Protein AF-S9SIM7-F1 (afdb_monomer)

Mean predicted aligned error: 17.99 Å

Structure (mmCIF, N/CA/C/O backbone):
data_AF-S9SIM7-F1
#
_entry.id   AF-S9SIM7-F1
#
loop_
_atom_site.group_PDB
_atom_site.id
_atom_site.type_symbol
_atom_site.label_atom_id
_atom_site.label_alt_id
_atom_site.label_comp_id
_atom_site.label_asym_id
_atom_site.label_entity_id
_atom_site.label_seq_id
_atom_site.pdbx_PDB_ins_code
_atom_site.Cartn_x
_atom_site.Cartn_y
_atom_site.Cartn_z
_atom_site.occupancy
_atom_site.B_iso_or_equiv
_atom_site.auth_seq_id
_atom_site.auth_comp_id
_atom_site.auth_asym_id
_atom_site.auth_atom_id
_atom_site.pdbx_PDB_model_num
ATOM 1 N N . MET A 1 1 ? 26.045 -34.083 12.019 1.00 69.00 1 MET A N 1
ATOM 2 C CA . MET A 1 1 ? 26.579 -32.715 11.782 1.00 69.00 1 MET A CA 1
ATOM 3 C C . MET A 1 1 ? 25.407 -31.753 11.848 1.00 69.00 1 MET A C 1
ATOM 5 O O . MET A 1 1 ? 24.367 -32.117 11.312 1.00 69.00 1 MET A O 1
ATOM 9 N N . SER A 1 2 ? 25.534 -30.595 12.503 1.00 79.69 2 SER A N 1
ATOM 10 C CA . SER A 1 2 ? 24.476 -29.576 12.488 1.00 79.69 2 SER A CA 1
ATOM 11 C C . SER A 1 2 ? 24.882 -28.360 11.659 1.00 79.69 2 SER A C 1
ATOM 13 O O . SER A 1 2 ? 26.055 -27.983 11.613 1.00 79.69 2 SER A O 1
ATOM 15 N N . GLN A 1 3 ? 23.909 -27.795 10.949 1.00 86.19 3 GLN A N 1
ATOM 16 C CA . GLN A 1 3 ? 24.041 -26.603 10.116 1.00 86.19 3 GLN A CA 1
ATOM 17 C C . GLN A 1 3 ? 22.836 -25.707 10.381 1.00 86.19 3 GLN A C 1
ATOM 19 O O . GLN A 1 3 ? 21.715 -26.190 10.444 1.00 86.19 3 GLN A O 1
ATOM 24 N N . ILE A 1 4 ? 23.039 -24.399 10.495 1.00 87.06 4 ILE A N 1
ATOM 25 C CA . ILE A 1 4 ? 21.924 -23.453 10.605 1.00 87.06 4 ILE A CA 1
ATOM 26 C C . ILE A 1 4 ? 21.420 -23.121 9.198 1.00 87.06 4 ILE A C 1
ATOM 28 O O . ILE A 1 4 ? 22.217 -22.813 8.307 1.00 87.06 4 ILE A O 1
ATOM 32 N N . CYS A 1 5 ? 20.104 -23.191 8.989 1.00 87.56 5 CYS A N 1
ATOM 33 C CA . CYS A 1 5 ? 19.490 -22.779 7.733 1.00 87.56 5 CYS A CA 1
ATOM 34 C C . CYS A 1 5 ? 19.627 -21.256 7.547 1.00 87.56 5 CYS A C 1
ATOM 36 O O . CYS A 1 5 ? 19.114 -20.515 8.382 1.00 87.56 5 CYS A O 1
ATOM 38 N N . PRO A 1 6 ? 20.204 -20.765 6.438 1.00 83.50 6 PRO A N 1
ATOM 39 C CA . PRO A 1 6 ? 20.352 -19.329 6.185 1.00 83.50 6 PRO A CA 1
ATOM 40 C C . PRO A 1 6 ? 19.037 -18.612 5.832 1.00 83.50 6 PRO A C 1
ATOM 42 O O . PRO A 1 6 ? 19.025 -17.393 5.698 1.00 83.50 6 PRO A O 1
ATOM 45 N N . TRP A 1 7 ? 17.940 -19.351 5.637 1.00 86.12 7 TRP A N 1
ATOM 46 C CA . TRP A 1 7 ? 16.645 -18.797 5.229 1.00 86.12 7 TRP A CA 1
ATOM 47 C C . TRP A 1 7 ? 15.649 -18.653 6.382 1.00 86.12 7 TRP A C 1
ATOM 49 O O . TRP A 1 7 ? 14.827 -17.743 6.369 1.00 86.12 7 TRP A O 1
ATOM 59 N N . CYS A 1 8 ? 15.678 -19.576 7.347 1.00 89.94 8 CYS A N 1
ATOM 60 C CA . CYS A 1 8 ? 14.731 -19.613 8.467 1.00 89.94 8 CYS A CA 1
ATOM 61 C C . CYS A 1 8 ? 15.404 -19.702 9.843 1.00 89.94 8 CYS A C 1
ATOM 63 O O . CYS A 1 8 ? 14.711 -19.932 10.834 1.00 89.94 8 CYS A O 1
ATOM 65 N N . ASP A 1 9 ? 16.736 -19.595 9.900 1.00 89.19 9 ASP A N 1
ATOM 66 C CA . ASP A 1 9 ? 17.558 -19.627 11.119 1.00 89.19 9 ASP A CA 1
ATOM 67 C C . ASP A 1 9 ? 17.345 -20.861 12.014 1.00 89.19 9 ASP A C 1
ATOM 69 O O . ASP A 1 9 ? 17.698 -20.876 13.193 1.00 89.19 9 ASP A O 1
ATOM 73 N N . THR A 1 10 ? 16.771 -21.929 11.458 1.00 89.88 10 THR A N 1
ATOM 74 C CA . THR A 1 10 ? 16.525 -23.180 12.180 1.00 89.88 10 THR A CA 1
ATOM 75 C C . THR A 1 10 ? 17.754 -24.080 12.092 1.00 89.88 10 THR A C 1
ATOM 77 O O . THR A 1 10 ? 18.342 -24.232 11.019 1.00 89.88 10 THR A O 1
ATOM 80 N N . GLU A 1 11 ? 18.148 -24.683 13.214 1.00 90.56 11 GLU A N 1
ATOM 81 C CA . GLU A 1 11 ? 19.217 -25.683 13.242 1.00 90.56 11 GLU A CA 1
ATOM 82 C C . GLU A 1 11 ? 18.753 -26.968 12.546 1.00 90.56 11 GLU A C 1
ATOM 84 O O . GLU A 1 11 ? 17.814 -27.630 12.987 1.00 90.56 11 GLU A O 1
ATOM 89 N N . ILE A 1 12 ? 19.431 -27.319 11.458 1.00 87.25 12 ILE A N 1
ATOM 90 C CA . ILE A 1 12 ? 19.237 -28.555 10.712 1.00 87.25 12 ILE A CA 1
ATOM 91 C C . ILE A 1 12 ? 20.180 -29.609 11.287 1.00 87.25 12 ILE A C 1
ATOM 93 O O . ILE A 1 12 ? 21.403 -29.434 11.305 1.00 87.25 12 ILE A O 1
ATOM 97 N N . VAL A 1 13 ? 19.607 -30.721 11.743 1.00 86.38 13 VAL A N 1
ATOM 98 C CA . VAL A 1 13 ? 20.350 -31.902 12.190 1.00 86.38 13 VAL A CA 1
ATOM 99 C C . VAL A 1 13 ? 20.284 -32.948 11.086 1.00 86.38 13 VAL A C 1
ATOM 101 O O . VAL A 1 13 ? 19.216 -33.480 10.799 1.00 86.38 13 VAL A O 1
ATOM 104 N N . TRP A 1 14 ? 21.429 -33.232 10.467 1.00 83.69 14 TRP A N 1
ATOM 105 C CA . TRP A 1 14 ? 21.517 -34.197 9.374 1.00 83.69 14 TRP A CA 1
ATOM 106 C C . TRP A 1 14 ? 21.563 -35.638 9.878 1.00 83.69 14 TRP A C 1
ATOM 108 O O . TRP A 1 14 ? 22.260 -35.936 10.854 1.00 83.69 14 TRP A O 1
ATOM 118 N N . ASP A 1 15 ? 20.866 -36.524 9.169 1.00 81.19 15 ASP A N 1
ATOM 119 C CA . ASP A 1 15 ? 20.937 -37.967 9.380 1.00 81.19 15 ASP A CA 1
ATOM 120 C C . ASP A 1 15 ? 22.311 -38.508 8.934 1.00 81.19 15 ASP A C 1
ATOM 122 O O . ASP A 1 15 ? 22.843 -38.129 7.888 1.00 81.19 15 ASP A O 1
ATOM 126 N N . GLU A 1 16 ? 22.905 -39.391 9.739 1.00 74.88 16 GLU A N 1
ATOM 127 C CA . GLU A 1 16 ? 24.248 -39.944 9.506 1.00 74.88 16 GLU A CA 1
ATOM 128 C C . GLU A 1 16 ? 24.325 -40.896 8.297 1.00 74.88 16 GLU A C 1
ATOM 130 O O . GLU A 1 16 ? 25.421 -41.166 7.803 1.00 74.88 16 GLU A O 1
ATOM 135 N N . VAL A 1 17 ? 23.187 -41.402 7.809 1.00 75.62 17 VAL A N 1
ATOM 136 C CA . VAL A 1 17 ? 23.091 -42.364 6.699 1.00 75.62 17 VAL A CA 1
ATOM 137 C C . VAL A 1 17 ? 22.782 -41.676 5.367 1.00 75.62 17 VAL A C 1
ATOM 139 O O . VAL A 1 17 ? 23.294 -42.104 4.333 1.00 75.62 17 VAL A O 1
ATOM 142 N N . LEU A 1 18 ? 21.959 -40.625 5.379 1.00 67.31 18 LEU A N 1
ATOM 143 C CA . LEU A 1 18 ? 21.546 -39.891 4.173 1.00 67.31 18 LEU A CA 1
ATOM 144 C C . LEU A 1 18 ? 22.481 -38.718 3.834 1.00 67.31 18 LEU A C 1
ATOM 146 O O . LEU A 1 18 ? 22.647 -38.400 2.658 1.00 67.31 18 LEU A O 1
ATOM 150 N N . GLY A 1 19 ? 23.160 -38.141 4.831 1.00 68.94 19 GLY A N 1
ATOM 151 C CA . GLY A 1 19 ? 24.039 -36.989 4.635 1.00 68.94 19 GLY A CA 1
ATOM 152 C C . GLY A 1 19 ? 23.275 -35.664 4.481 1.00 68.94 19 GLY A C 1
ATOM 153 O O . GLY A 1 19 ? 22.063 -35.617 4.684 1.00 68.94 19 GLY A O 1
ATOM 154 N N . PRO A 1 20 ? 23.982 -34.557 4.197 1.00 76.81 20 PRO A N 1
ATOM 155 C CA . PRO A 1 20 ? 23.358 -33.253 4.007 1.00 76.81 20 PRO A CA 1
ATOM 156 C C . PRO A 1 20 ? 22.573 -33.203 2.690 1.00 76.81 20 PRO A C 1
ATOM 158 O O . PRO A 1 20 ? 23.119 -33.502 1.628 1.00 76.81 20 PRO A O 1
ATOM 161 N N . GLU A 1 21 ? 21.305 -32.805 2.767 1.00 80.50 21 GLU A N 1
ATOM 162 C CA . GLU A 1 21 ? 20.436 -32.612 1.602 1.00 80.50 21 GLU A CA 1
ATOM 163 C C . GLU A 1 21 ? 20.594 -31.192 1.027 1.00 80.50 21 GLU A C 1
ATOM 165 O O . GLU A 1 21 ? 21.035 -30.269 1.716 1.00 80.50 21 GLU A O 1
ATOM 170 N N . GLU A 1 22 ? 20.242 -31.003 -0.250 1.00 83.69 22 GLU A N 1
ATOM 171 C CA . GLU A 1 22 ? 20.355 -29.698 -0.926 1.00 83.69 22 GLU A CA 1
ATOM 172 C C . GLU A 1 22 ? 19.253 -28.707 -0.520 1.00 83.69 22 GLU A C 1
ATOM 174 O O . GLU A 1 22 ? 19.375 -27.512 -0.779 1.00 83.69 22 GLU A O 1
ATOM 179 N N . GLU A 1 23 ? 18.200 -29.176 0.150 1.00 87.06 23 GLU A N 1
ATOM 180 C CA . GLU A 1 23 ? 17.020 -28.400 0.522 1.00 87.06 23 GLU A CA 1
ATOM 181 C C . GLU A 1 23 ? 16.806 -28.425 2.041 1.00 87.06 23 GLU A C 1
ATOM 183 O O . GLU A 1 23 ? 17.068 -29.417 2.722 1.00 87.06 23 GLU A O 1
ATOM 188 N N . CYS A 1 24 ? 16.334 -27.314 2.605 1.00 87.94 24 CYS A N 1
ATOM 189 C CA . CYS A 1 24 ? 16.020 -27.244 4.027 1.00 87.94 24 CYS A CA 1
ATOM 190 C C . CYS A 1 24 ? 14.709 -27.991 4.346 1.00 87.94 24 CYS A C 1
ATOM 192 O O . CYS A 1 24 ? 13.657 -27.560 3.869 1.00 87.94 24 CYS A O 1
ATOM 194 N N . PRO A 1 25 ? 14.695 -28.977 5.265 1.00 86.94 25 PRO A N 1
ATOM 195 C CA . PRO A 1 25 ? 13.480 -29.727 5.613 1.00 86.94 25 PRO A CA 1
ATOM 196 C C . PRO A 1 25 ? 12.423 -28.894 6.361 1.00 86.94 25 PRO A C 1
ATOM 198 O O . PRO A 1 25 ? 11.288 -29.329 6.540 1.00 86.94 25 PRO A O 1
ATOM 201 N N . HIS A 1 26 ? 12.784 -27.698 6.836 1.00 87.81 26 HIS A N 1
ATOM 202 C CA . HIS A 1 26 ? 11.872 -26.818 7.568 1.00 87.81 26 HIS A CA 1
ATOM 203 C C . HIS A 1 26 ? 11.174 -25.796 6.668 1.00 87.81 26 HIS A C 1
ATOM 205 O O . HIS A 1 26 ? 9.997 -25.504 6.876 1.00 87.81 26 HIS A O 1
ATOM 211 N N . CYS A 1 27 ? 11.887 -25.226 5.695 1.00 89.81 27 CYS A N 1
ATOM 212 C CA . CYS A 1 27 ? 11.384 -24.118 4.879 1.00 89.81 27 CYS A CA 1
ATOM 213 C C . CYS A 1 27 ? 11.404 -24.379 3.371 1.00 89.81 27 CYS A C 1
ATOM 215 O O . CYS A 1 27 ? 10.896 -23.536 2.640 1.00 89.81 27 CYS A O 1
ATOM 217 N N . HIS A 1 28 ? 11.920 -25.528 2.925 1.00 86.62 28 HIS A N 1
ATOM 218 C CA . HIS A 1 28 ? 11.892 -25.968 1.52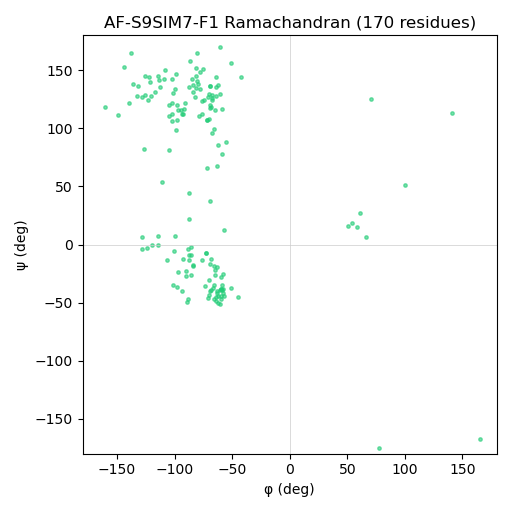6 1.00 86.62 28 HIS A CA 1
ATOM 219 C C . HIS A 1 28 ? 12.635 -25.033 0.553 1.00 86.62 28 HIS A C 1
ATOM 221 O O . HIS A 1 28 ? 12.303 -24.924 -0.623 1.00 86.62 28 HIS A O 1
ATOM 227 N N . ASN A 1 29 ? 13.640 -24.310 1.059 1.00 83.81 29 ASN A N 1
ATOM 228 C CA . ASN A 1 29 ? 14.556 -23.523 0.237 1.00 83.81 29 ASN A CA 1
ATOM 229 C C . ASN A 1 29 ? 15.859 -24.285 -0.006 1.00 83.81 29 ASN A C 1
ATOM 231 O O . ASN A 1 29 ? 16.364 -24.971 0.888 1.00 83.81 29 ASN A O 1
ATOM 235 N N . GLU A 1 30 ? 16.442 -24.068 -1.182 1.00 86.69 30 GLU A N 1
ATOM 236 C CA . GLU A 1 30 ? 17.757 -24.578 -1.567 1.00 86.69 30 GLU A CA 1
ATOM 237 C C . GLU A 1 30 ? 18.866 -23.982 -0.674 1.00 86.69 30 GLU A C 1
ATOM 239 O O . GLU A 1 30 ? 18.981 -22.764 -0.493 1.00 86.69 30 GLU A O 1
ATOM 244 N N . LEU A 1 31 ? 19.696 -24.845 -0.085 1.00 82.19 31 LEU A N 1
ATOM 245 C CA . LEU A 1 31 ? 20.783 -24.489 0.836 1.00 82.19 31 LEU A CA 1
ATOM 246 C C . LEU A 1 31 ? 22.085 -24.101 0.115 1.00 82.19 31 LEU A C 1
ATOM 248 O O . LEU A 1 31 ? 22.955 -23.476 0.721 1.00 82.19 31 LEU A O 1
ATOM 252 N N . ASN A 1 32 ? 22.222 -24.455 -1.165 1.00 71.00 32 ASN A N 1
ATOM 253 C CA . ASN A 1 32 ? 23.375 -24.165 -2.029 1.00 71.00 32 ASN A CA 1
ATOM 254 C C . ASN A 1 32 ? 23.223 -22.856 -2.838 1.00 71.00 32 ASN A C 1
ATOM 256 O O . ASN A 1 32 ? 24.208 -22.349 -3.374 1.00 71.00 32 ASN A O 1
ATOM 260 N N . ALA A 1 33 ? 22.025 -22.269 -2.886 1.00 62.00 33 ALA A N 1
ATOM 261 C CA . ALA A 1 33 ? 21.685 -21.127 -3.734 1.00 62.00 33 ALA A CA 1
ATOM 262 C C . ALA A 1 33 ? 21.982 -19.752 -3.100 1.00 62.00 33 ALA A C 1
ATOM 264 O O . ALA A 1 33 ? 21.182 -18.816 -3.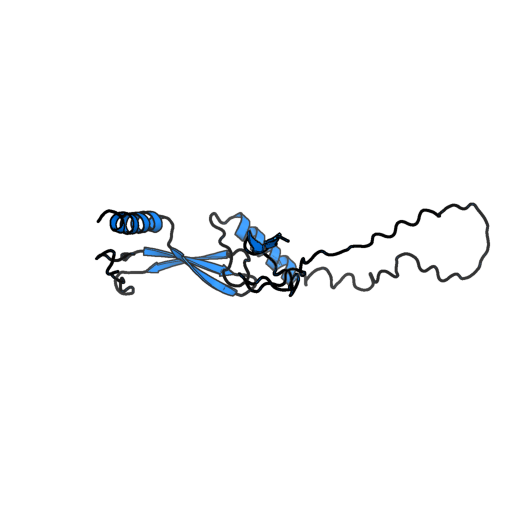202 1.00 62.00 33 ALA A O 1
ATOM 265 N N . PHE A 1 34 ? 23.146 -19.573 -2.466 1.00 61.25 34 PHE A N 1
ATOM 266 C CA . PHE A 1 34 ? 23.615 -18.208 -2.222 1.00 61.25 34 PHE A CA 1
ATOM 267 C C . PHE A 1 34 ? 23.902 -17.567 -3.580 1.00 61.25 34 PHE A C 1
ATOM 269 O O . PHE A 1 34 ? 24.784 -18.008 -4.316 1.00 61.25 34 PHE A O 1
ATOM 276 N N . ARG A 1 35 ? 23.148 -16.519 -3.923 1.00 64.38 35 ARG A N 1
ATOM 277 C CA . ARG A 1 35 ? 23.369 -15.703 -5.123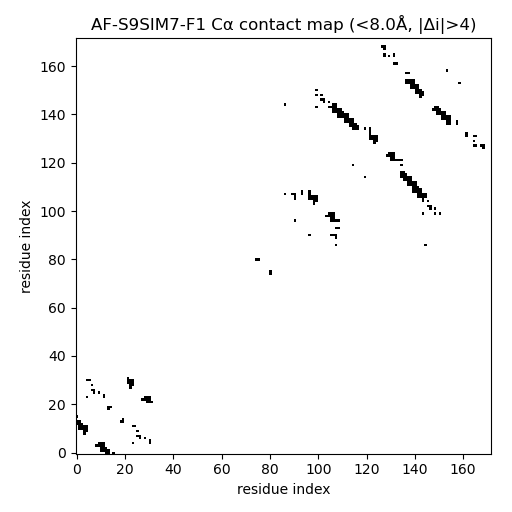 1.00 64.38 35 ARG A CA 1
ATOM 278 C C . ARG A 1 35 ? 24.625 -14.845 -4.940 1.00 64.38 35 ARG A C 1
ATOM 280 O O . ARG A 1 35 ? 24.546 -13.624 -4.847 1.00 64.38 35 ARG A O 1
ATOM 287 N N . THR A 1 36 ? 25.782 -15.484 -4.849 1.00 60.06 36 THR A N 1
ATOM 288 C CA . THR A 1 36 ? 27.078 -14.817 -4.776 1.00 60.06 36 THR A CA 1
ATOM 289 C C . THR A 1 36 ? 27.620 -14.709 -6.194 1.00 60.06 36 THR A C 1
ATOM 291 O O . THR A 1 36 ? 27.923 -15.712 -6.836 1.00 60.06 36 THR A O 1
ATOM 294 N N . LEU A 1 37 ? 27.700 -13.483 -6.711 1.00 60.59 37 LEU A N 1
ATOM 295 C CA . LEU A 1 37 ? 28.414 -13.200 -7.952 1.00 60.59 37 LEU A CA 1
ATOM 296 C C . LEU A 1 37 ? 29.915 -13.329 -7.669 1.00 60.59 37 LEU A C 1
ATOM 298 O O . LEU A 1 37 ? 30.488 -12.478 -6.993 1.00 60.59 37 LEU A O 1
ATOM 302 N N . ASN A 1 38 ? 30.544 -14.392 -8.169 1.00 55.53 38 ASN A N 1
ATOM 303 C CA . ASN A 1 38 ? 32.000 -14.493 -8.202 1.00 55.53 38 ASN A CA 1
ATOM 304 C C . ASN A 1 38 ? 32.495 -13.646 -9.377 1.00 55.53 38 ASN A C 1
ATOM 306 O O . ASN A 1 38 ? 32.217 -13.969 -10.531 1.00 55.53 38 ASN A O 1
ATOM 310 N N . VAL A 1 39 ? 33.164 -12.533 -9.082 1.00 67.31 39 VAL A N 1
ATOM 311 C CA . VAL A 1 39 ? 33.785 -11.673 -10.094 1.00 67.31 39 VAL A CA 1
ATOM 312 C C . VAL A 1 39 ? 35.282 -11.955 -10.080 1.00 67.31 39 VAL A C 1
ATOM 314 O O . VAL A 1 39 ? 35.972 -11.551 -9.145 1.00 67.31 39 VAL A O 1
ATOM 317 N N . ASP A 1 40 ? 35.775 -12.653 -11.100 1.00 62.97 40 ASP A N 1
ATOM 318 C CA . ASP A 1 40 ? 37.210 -12.840 -11.308 1.00 62.97 40 ASP A CA 1
ATOM 319 C C . ASP A 1 40 ? 37.803 -11.548 -11.885 1.00 62.97 40 ASP A C 1
ATOM 321 O O . ASP A 1 40 ? 37.489 -11.139 -13.003 1.00 62.97 40 ASP A O 1
ATOM 325 N N . ILE A 1 41 ? 38.638 -10.869 -11.095 1.00 64.19 41 ILE A N 1
ATOM 326 C CA . ILE A 1 41 ? 39.408 -9.702 -11.536 1.00 64.19 41 ILE A CA 1
ATOM 327 C C . ILE A 1 41 ? 40.813 -10.201 -11.875 1.00 64.19 41 ILE A C 1
ATOM 329 O O . ILE A 1 41 ? 41.637 -10.404 -10.983 1.00 64.19 41 ILE A O 1
ATOM 333 N N . GLU A 1 42 ? 41.087 -10.424 -13.159 1.00 65.19 42 GLU A N 1
ATOM 334 C CA . GLU A 1 42 ? 42.430 -10.769 -13.628 1.00 65.19 42 GLU A CA 1
ATOM 335 C C . GLU A 1 42 ? 43.368 -9.558 -13.465 1.00 65.19 42 GLU A C 1
ATOM 337 O O . GLU A 1 42 ? 43.150 -8.491 -14.041 1.00 65.19 42 GLU A O 1
ATOM 342 N N . HIS A 1 43 ? 44.416 -9.714 -12.653 1.00 53.41 43 HIS A N 1
ATOM 343 C CA . HIS A 1 43 ? 45.513 -8.757 -12.515 1.00 53.41 43 HIS A CA 1
ATOM 344 C C . HIS A 1 43 ? 46.740 -9.321 -13.239 1.00 53.41 43 HIS A C 1
ATOM 346 O O . HIS A 1 43 ? 47.309 -10.308 -12.778 1.00 53.41 43 HIS A O 1
ATOM 352 N N . ASP A 1 44 ? 47.127 -8.711 -14.361 1.00 56.97 44 ASP A N 1
ATOM 353 C CA . ASP A 1 44 ? 48.317 -9.087 -15.136 1.00 56.97 44 ASP A CA 1
ATOM 354 C C . ASP A 1 44 ? 49.538 -8.244 -14.693 1.00 56.97 44 ASP A C 1
ATOM 356 O O . ASP A 1 44 ? 49.525 -7.021 -14.882 1.00 56.97 44 ASP A O 1
ATOM 360 N N . PRO A 1 45 ? 50.567 -8.843 -14.060 1.00 47.12 45 PRO A N 1
ATOM 361 C CA . PRO A 1 45 ? 51.718 -8.122 -13.518 1.00 47.12 45 PRO A CA 1
ATOM 362 C C . PRO A 1 45 ? 52.862 -7.858 -14.521 1.00 47.12 45 PRO A C 1
ATOM 364 O O . PRO A 1 45 ? 53.819 -7.183 -14.139 1.00 47.12 45 PRO A O 1
ATOM 367 N N . ASP A 1 46 ? 52.794 -8.314 -15.779 1.00 48.25 46 ASP A N 1
ATOM 368 C CA . ASP A 1 46 ? 53.958 -8.331 -16.689 1.00 48.25 46 ASP A CA 1
ATOM 369 C C . ASP A 1 46 ? 53.880 -7.338 -17.872 1.00 48.25 46 ASP A C 1
ATOM 371 O O . ASP A 1 46 ? 54.101 -7.691 -19.030 1.00 48.25 46 ASP A O 1
ATOM 375 N N . LYS A 1 47 ? 53.655 -6.042 -17.601 1.00 42.88 47 LYS A N 1
ATOM 376 C CA . LYS A 1 47 ? 53.936 -4.970 -18.586 1.00 42.88 47 LYS A CA 1
ATOM 377 C C . LYS A 1 47 ? 55.206 -4.191 -18.236 1.00 42.88 47 LYS A C 1
ATOM 379 O O . LYS A 1 47 ? 55.157 -3.094 -17.682 1.00 42.88 47 LYS A O 1
ATOM 384 N N . GLN A 1 48 ? 56.348 -4.767 -18.597 1.00 44.91 48 GLN A N 1
ATOM 385 C CA . GLN A 1 48 ? 57.608 -4.058 -18.853 1.00 44.91 48 GLN A CA 1
ATOM 386 C C . GLN A 1 48 ? 57.883 -4.080 -20.364 1.00 44.91 48 GLN A C 1
ATOM 388 O O . GLN A 1 48 ? 57.496 -5.050 -21.007 1.00 44.91 48 GLN A O 1
ATOM 393 N N . HIS A 1 49 ? 58.571 -3.044 -20.869 1.00 34.53 49 HIS A N 1
ATOM 394 C CA . HIS A 1 49 ? 59.388 -2.916 -22.104 1.00 34.53 49 HIS A CA 1
ATOM 395 C C . HIS A 1 49 ? 59.129 -1.521 -22.718 1.00 34.53 49 HIS A C 1
ATOM 397 O O . HIS A 1 49 ? 57.978 -1.161 -22.937 1.00 34.53 49 HIS A O 1
ATOM 403 N N . ASP A 1 50 ? 60.079 -0.583 -22.778 1.00 33.09 50 ASP A N 1
ATOM 404 C CA . ASP A 1 50 ? 61.384 -0.543 -23.475 1.00 33.09 50 ASP A CA 1
ATOM 405 C C . ASP A 1 50 ? 61.237 -0.430 -25.008 1.00 33.09 50 ASP A C 1
ATOM 407 O O . ASP A 1 50 ? 60.508 -1.197 -25.638 1.00 33.09 50 ASP A O 1
ATOM 411 N N . ASP A 1 51 ? 61.891 0.597 -25.557 1.00 39.75 51 ASP A N 1
ATOM 412 C CA . ASP A 1 51 ? 61.744 1.172 -26.900 1.00 39.75 51 ASP A CA 1
ATOM 413 C C . ASP A 1 51 ? 62.221 0.219 -28.009 1.00 39.75 51 ASP A C 1
ATOM 415 O O . ASP A 1 51 ? 63.375 -0.197 -27.982 1.00 39.75 51 ASP A O 1
ATOM 419 N N . HIS A 1 52 ? 61.405 -0.038 -29.044 1.00 35.06 52 HIS A N 1
ATOM 420 C CA . HIS A 1 52 ? 61.882 -0.448 -30.377 1.00 35.06 52 HIS A CA 1
ATOM 421 C C . HIS A 1 52 ? 60.822 -0.220 -31.479 1.00 35.06 52 HIS A C 1
ATOM 423 O O . HIS A 1 52 ? 59.758 -0.832 -31.471 1.00 35.06 52 HIS A O 1
ATOM 429 N N . ASP A 1 53 ? 61.167 0.633 -32.453 1.00 41.56 53 ASP A N 1
ATOM 430 C CA . ASP A 1 53 ? 60.477 0.837 -33.738 1.00 41.56 53 ASP A CA 1
ATOM 431 C C . ASP A 1 53 ? 60.417 -0.466 -34.555 1.00 41.56 53 ASP A C 1
ATOM 433 O O . ASP A 1 53 ? 61.454 -0.962 -35.002 1.00 41.56 53 ASP A O 1
ATOM 437 N N . HIS A 1 54 ? 59.208 -0.970 -34.807 1.00 35.75 54 HIS A N 1
ATOM 438 C CA . HIS A 1 54 ? 58.891 -1.911 -35.882 1.00 35.75 54 HIS A CA 1
ATOM 439 C C . HIS A 1 54 ? 57.443 -1.676 -36.349 1.00 35.75 54 HIS A C 1
ATOM 441 O O . HIS A 1 54 ? 56.490 -1.948 -35.623 1.00 35.75 54 HIS A O 1
ATOM 447 N N . GLU A 1 55 ? 57.290 -1.162 -37.573 1.00 42.53 55 GLU A N 1
ATOM 448 C CA . GLU A 1 55 ? 56.030 -1.167 -38.321 1.00 42.53 55 GLU A CA 1
ATOM 449 C C . GLU A 1 55 ? 55.649 -2.617 -38.658 1.00 42.53 55 GLU A C 1
ATOM 451 O O . GLU A 1 55 ? 56.146 -3.197 -39.622 1.00 42.53 55 GLU A O 1
ATOM 456 N N . GLU A 1 56 ? 54.747 -3.191 -37.867 1.00 33.62 56 GLU A N 1
ATOM 457 C CA . GLU A 1 56 ? 53.916 -4.328 -38.253 1.00 33.62 56 GLU A CA 1
ATOM 458 C C . GLU A 1 56 ? 52.467 -4.010 -37.862 1.00 33.62 56 GLU A C 1
ATOM 460 O O . GLU A 1 56 ? 52.189 -3.610 -36.730 1.00 33.62 56 GLU A O 1
ATOM 465 N N . GLU A 1 57 ? 51.549 -4.153 -38.825 1.00 43.66 57 GLU A N 1
ATOM 466 C CA . GLU A 1 57 ? 50.097 -4.157 -38.622 1.00 43.66 57 GLU A CA 1
ATOM 467 C C . GLU A 1 57 ? 49.737 -5.233 -37.590 1.00 43.66 57 GLU A C 1
ATOM 469 O O . GLU A 1 57 ? 49.457 -6.386 -37.916 1.00 43.66 57 GLU A O 1
ATOM 474 N N . SER A 1 58 ? 49.758 -4.852 -36.318 1.00 38.44 58 SER A N 1
ATOM 475 C CA . SER A 1 58 ? 49.121 -5.606 -35.257 1.00 38.44 58 SER A CA 1
ATOM 476 C C . SER A 1 58 ? 47.733 -5.015 -35.072 1.00 38.44 58 SER A C 1
ATOM 478 O O . SER A 1 58 ? 47.566 -3.841 -34.741 1.00 38.44 58 SER A O 1
ATOM 480 N N . GLU A 1 59 ? 46.713 -5.823 -35.354 1.00 48.34 59 GLU A N 1
ATOM 481 C CA . GLU A 1 59 ? 45.365 -5.574 -34.865 1.00 48.34 59 GLU A CA 1
ATOM 482 C C . GLU A 1 59 ? 45.425 -5.621 -33.338 1.00 48.34 59 GLU A C 1
ATOM 484 O O . GLU A 1 59 ? 45.257 -6.665 -32.700 1.00 48.34 59 GLU A O 1
ATOM 489 N N . GLU A 1 60 ? 45.758 -4.473 -32.756 1.00 43.53 60 GLU A N 1
ATOM 490 C CA . GLU A 1 60 ? 45.837 -4.271 -31.328 1.00 43.53 60 GLU A CA 1
ATOM 491 C C . GLU A 1 60 ? 44.408 -4.381 -30.794 1.00 43.53 60 GLU A C 1
ATOM 493 O O . GLU A 1 60 ? 43.602 -3.447 -30.831 1.00 43.53 60 GLU A O 1
ATOM 498 N N . LYS A 1 61 ? 44.076 -5.586 -30.325 1.00 50.75 61 LYS A N 1
ATOM 499 C CA . LYS A 1 61 ? 42.958 -5.875 -29.427 1.00 50.75 61 LYS A CA 1
ATOM 500 C C . LYS A 1 61 ? 43.208 -5.150 -28.106 1.00 50.75 61 LYS A C 1
ATOM 502 O O . LYS A 1 61 ? 43.471 -5.762 -27.072 1.00 50.75 61 LYS A O 1
ATOM 507 N N . GLY A 1 62 ? 43.153 -3.825 -28.165 1.00 34.75 62 GLY A N 1
ATOM 508 C CA . GLY A 1 62 ? 42.987 -2.969 -27.012 1.00 34.75 62 GLY A CA 1
ATOM 509 C C . GLY A 1 62 ? 41.669 -3.305 -26.325 1.00 34.75 62 GLY A C 1
ATOM 510 O O . GLY A 1 62 ? 40.825 -4.036 -26.846 1.00 34.75 62 GLY A O 1
ATOM 511 N N . TRP A 1 63 ? 41.473 -2.757 -25.134 1.00 46.53 63 TRP A N 1
ATOM 512 C CA . TRP A 1 63 ? 40.293 -2.949 -24.282 1.00 46.53 63 TRP A CA 1
ATOM 513 C C . TRP A 1 63 ? 38.927 -2.577 -24.909 1.00 46.53 63 TRP A C 1
ATOM 515 O O . TRP A 1 63 ? 37.921 -2.538 -24.212 1.00 46.53 63 TRP A O 1
ATOM 525 N N . SER A 1 64 ? 38.864 -2.350 -26.218 1.00 44.81 64 SER A N 1
ATOM 526 C CA . SER A 1 64 ? 37.665 -2.224 -27.046 1.00 44.81 64 SER A CA 1
ATOM 527 C C . SER A 1 64 ? 36.931 -3.550 -27.310 1.00 44.81 64 SER A C 1
ATOM 529 O O . SER A 1 64 ? 35.835 -3.517 -27.860 1.00 44.81 64 SER A O 1
ATOM 531 N N . ASN A 1 65 ? 37.489 -4.710 -26.920 1.00 46.62 65 ASN A N 1
ATOM 532 C CA . ASN A 1 65 ? 36.794 -6.008 -27.002 1.00 46.62 65 ASN A CA 1
ATOM 533 C C . ASN A 1 65 ? 35.958 -6.357 -25.750 1.00 46.62 65 ASN A C 1
ATOM 535 O O . ASN A 1 65 ? 35.238 -7.354 -25.756 1.00 46.62 65 ASN A O 1
ATOM 539 N N . PHE A 1 66 ? 35.983 -5.533 -24.694 1.00 44.09 66 PHE A N 1
ATOM 540 C CA . PHE A 1 66 ? 34.750 -5.365 -23.923 1.00 44.09 66 PHE A CA 1
ATOM 541 C C . PHE A 1 66 ? 33.835 -4.579 -24.848 1.00 44.09 66 PHE A C 1
ATOM 543 O O . PHE A 1 66 ? 34.141 -3.428 -25.138 1.00 44.09 66 PHE A O 1
ATOM 550 N N . GLY A 1 67 ? 32.806 -5.230 -25.390 1.00 40.31 67 GLY A N 1
ATOM 551 C CA . GLY A 1 67 ? 31.847 -4.642 -26.320 1.00 40.31 67 GLY A CA 1
ATOM 552 C C . GLY A 1 67 ? 31.127 -3.438 -25.717 1.00 40.31 67 GLY A C 1
ATOM 553 O O . GLY A 1 67 ? 29.980 -3.538 -25.313 1.00 40.31 67 GLY A O 1
ATOM 554 N N . TRP A 1 68 ? 31.812 -2.299 -25.690 1.00 48.00 68 TRP A N 1
ATOM 555 C CA . TRP A 1 68 ? 31.263 -0.952 -25.588 1.00 48.00 68 TRP A CA 1
ATOM 556 C C . TRP A 1 68 ? 30.926 -0.420 -26.989 1.00 48.00 68 TRP A C 1
ATOM 558 O O . TRP A 1 68 ? 30.834 0.782 -27.219 1.00 48.00 68 TRP A O 1
ATOM 568 N N . THR A 1 69 ? 30.741 -1.306 -27.968 1.00 51.38 69 THR A N 1
ATOM 569 C CA . THR A 1 69 ? 29.771 -1.036 -29.025 1.00 51.38 69 THR A CA 1
ATOM 570 C C . THR A 1 69 ? 28.395 -1.114 -28.373 1.00 51.38 69 THR A C 1
ATOM 572 O O . THR A 1 69 ? 28.071 -2.180 -27.871 1.00 51.38 69 THR A O 1
ATOM 575 N N . GLU A 1 70 ? 27.613 -0.027 -28.405 1.00 46.25 70 GLU A N 1
ATOM 576 C CA . GLU A 1 70 ? 26.238 0.106 -27.857 1.00 46.25 70 GLU A CA 1
ATOM 577 C C . GLU A 1 70 ? 26.109 0.812 -26.488 1.00 46.25 70 GLU A C 1
ATOM 579 O O . GLU A 1 70 ? 25.380 0.375 -25.601 1.00 46.25 70 GLU A O 1
ATOM 584 N N . ASP A 1 71 ? 26.705 2.000 -26.344 1.00 45.38 71 ASP A N 1
ATOM 585 C CA . ASP A 1 71 ? 26.444 2.946 -25.235 1.00 45.38 71 ASP A CA 1
ATOM 586 C C . ASP A 1 71 ? 25.035 3.603 -25.294 1.00 45.38 71 ASP A C 1
ATOM 588 O O . ASP A 1 71 ? 24.845 4.784 -25.022 1.00 45.38 71 ASP A O 1
ATOM 592 N N . ALA A 1 72 ? 24.021 2.837 -25.708 1.00 49.94 72 ALA A N 1
ATOM 593 C CA . ALA A 1 72 ? 22.613 3.240 -25.768 1.00 49.94 72 ALA A CA 1
ATOM 594 C C . ALA A 1 72 ? 21.669 2.241 -25.070 1.00 49.94 72 ALA A C 1
ATOM 596 O O . ALA A 1 72 ? 20.471 2.491 -24.997 1.00 49.94 72 ALA A O 1
ATOM 597 N N . ALA A 1 73 ? 22.185 1.112 -24.569 1.00 53.00 73 ALA A N 1
ATOM 598 C CA . ALA A 1 73 ? 21.369 0.071 -23.935 1.00 53.00 73 ALA A CA 1
ATOM 599 C C . ALA A 1 73 ? 21.509 0.008 -22.402 1.00 53.00 73 ALA A C 1
ATOM 601 O O . ALA A 1 73 ? 20.703 -0.652 -21.748 1.00 53.00 73 ALA A O 1
ATOM 602 N N . LEU A 1 74 ? 22.514 0.675 -21.817 1.00 54.50 74 LEU A N 1
ATOM 603 C CA . LEU A 1 74 ? 22.732 0.696 -20.360 1.00 54.50 74 LEU A CA 1
ATOM 604 C C . LEU A 1 74 ? 22.006 1.845 -19.653 1.00 54.50 74 LEU A C 1
ATOM 606 O O . LEU A 1 74 ? 21.710 1.749 -18.463 1.00 54.50 74 LEU A O 1
ATOM 610 N N . PHE A 1 75 ? 21.676 2.904 -20.386 1.00 53.81 75 PHE A N 1
ATOM 611 C CA . PHE A 1 75 ? 20.782 3.954 -19.927 1.00 53.81 75 PHE A CA 1
ATOM 612 C C . PHE A 1 75 ? 19.405 3.637 -20.497 1.00 53.81 75 PHE A C 1
ATOM 614 O O . PHE A 1 75 ? 19.257 3.513 -21.711 1.00 53.81 75 PHE A O 1
ATOM 621 N N . GLY A 1 76 ? 18.404 3.444 -19.634 1.00 60.59 76 GLY A N 1
ATOM 622 C CA . GLY A 1 76 ? 17.020 3.351 -20.095 1.00 60.59 76 GLY A CA 1
ATOM 623 C C . GLY A 1 76 ? 16.680 4.544 -20.995 1.00 60.59 76 GLY A C 1
ATOM 624 O O . GLY A 1 76 ? 17.319 5.591 -20.897 1.00 60.59 76 GLY A O 1
ATOM 625 N N . ASP A 1 77 ? 15.685 4.381 -21.871 1.00 80.81 77 ASP A N 1
ATOM 626 C CA . ASP A 1 77 ? 15.187 5.462 -22.730 1.00 80.81 77 ASP A CA 1
ATOM 627 C C . ASP A 1 77 ? 15.056 6.784 -21.947 1.00 80.81 77 ASP A C 1
ATOM 629 O O . ASP A 1 77 ? 14.691 6.764 -20.768 1.00 80.81 77 ASP A O 1
ATOM 633 N N . GLU A 1 78 ? 15.329 7.930 -22.579 1.00 85.69 78 GLU A N 1
ATOM 634 C CA . GLU A 1 78 ? 15.328 9.244 -21.909 1.00 85.69 78 GLU A CA 1
ATOM 635 C C . GLU A 1 78 ? 14.021 9.467 -21.126 1.00 85.69 78 GLU A C 1
ATOM 637 O O . GLU A 1 78 ? 14.032 9.970 -20.001 1.00 85.69 78 GLU A O 1
ATOM 642 N N . SER A 1 79 ? 12.893 8.997 -21.673 1.00 85.69 79 SER A N 1
ATOM 643 C CA . SER A 1 79 ? 11.590 9.062 -21.009 1.00 85.69 79 SER A CA 1
ATOM 644 C C . SER A 1 79 ? 11.500 8.208 -19.736 1.00 85.69 79 SER A C 1
ATOM 646 O O . SER A 1 79 ? 10.863 8.615 -18.764 1.00 85.69 79 SER A O 1
ATOM 648 N N . SER A 1 80 ? 12.167 7.052 -19.702 1.00 85.62 80 SER A N 1
ATOM 649 C CA . SER A 1 80 ? 12.241 6.173 -18.532 1.00 85.62 80 SER A CA 1
ATOM 650 C C . SER A 1 80 ? 13.077 6.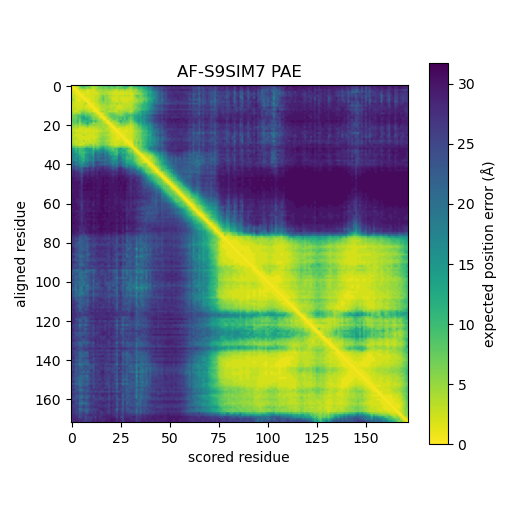799 -17.420 1.00 85.62 80 SER A C 1
ATOM 652 O O . SER A 1 80 ? 12.696 6.704 -16.254 1.00 85.62 80 SER A O 1
ATOM 654 N N . LEU A 1 81 ? 14.188 7.455 -17.765 1.00 88.44 81 LEU A N 1
ATOM 655 C CA . LEU A 1 81 ? 15.016 8.173 -16.791 1.00 88.44 81 LEU A CA 1
ATOM 656 C C . LEU A 1 81 ? 14.255 9.362 -16.198 1.00 88.44 81 LEU A C 1
ATOM 658 O O . LEU A 1 81 ? 14.172 9.493 -14.980 1.00 88.44 81 LEU A O 1
ATOM 662 N N . GLN A 1 82 ? 13.605 10.168 -17.042 1.00 92.12 82 GLN A N 1
ATOM 663 C CA . GLN A 1 82 ? 12.764 11.282 -16.590 1.00 92.12 82 GLN A CA 1
ATOM 664 C C . GLN A 1 82 ? 11.615 10.810 -15.689 1.00 92.12 82 GLN A C 1
ATOM 666 O O . GLN A 1 82 ? 11.269 11.474 -14.708 1.00 92.12 82 GLN A O 1
ATOM 671 N N . TYR A 1 83 ? 11.018 9.656 -16.004 1.00 91.44 83 TYR A N 1
ATOM 672 C CA . TYR A 1 83 ? 9.997 9.049 -15.159 1.00 91.44 83 TYR A CA 1
ATOM 673 C C . TYR A 1 83 ? 10.563 8.677 -13.786 1.00 91.44 83 TYR A C 1
ATOM 675 O O . TYR A 1 83 ? 9.990 9.084 -12.777 1.00 91.44 83 TYR A O 1
ATOM 683 N N . GLN A 1 84 ? 11.694 7.967 -13.741 1.00 91.56 84 GLN A N 1
ATOM 684 C CA . GLN A 1 84 ? 12.350 7.561 -12.494 1.00 91.56 84 GLN A CA 1
ATOM 685 C C . GLN A 1 84 ? 12.737 8.764 -11.626 1.00 91.56 84 GLN A C 1
ATOM 687 O O . GLN A 1 84 ? 12.372 8.805 -10.453 1.00 91.56 84 GLN A O 1
ATOM 692 N N . GLU A 1 85 ? 13.350 9.799 -12.206 1.00 93.88 85 GLU A N 1
ATOM 693 C CA . GLU A 1 85 ? 13.659 11.045 -11.490 1.00 93.88 85 GLU A CA 1
ATOM 694 C C . GLU A 1 85 ? 12.398 11.714 -10.920 1.00 93.88 85 GLU A C 1
ATOM 696 O O . GLU A 1 85 ? 12.399 12.245 -9.804 1.00 93.88 85 GLU A O 1
ATOM 701 N N . GLY A 1 86 ? 11.299 11.687 -11.680 1.00 95.25 86 GLY A N 1
ATOM 702 C CA . GLY A 1 86 ? 10.001 12.180 -11.234 1.00 95.25 86 GLY A CA 1
ATOM 703 C C . GLY A 1 86 ? 9.465 11.399 -10.034 1.00 95.25 86 GLY A C 1
ATOM 704 O O . GLY A 1 86 ? 9.001 12.010 -9.069 1.00 95.25 86 GLY A O 1
ATOM 705 N N . VAL A 1 87 ? 9.564 10.069 -10.072 1.00 95.19 87 VAL A N 1
ATOM 706 C CA . VAL A 1 87 ? 9.181 9.183 -8.964 1.00 95.19 87 VAL A CA 1
ATOM 707 C C . VAL A 1 87 ? 10.016 9.494 -7.722 1.00 95.19 87 VAL A C 1
ATOM 709 O O . VAL A 1 87 ? 9.440 9.786 -6.674 1.00 95.19 87 VAL A O 1
ATOM 712 N N . ASP A 1 88 ? 11.342 9.545 -7.844 1.00 94.62 88 ASP A N 1
ATOM 713 C CA . ASP A 1 88 ? 12.256 9.816 -6.726 1.00 94.62 88 ASP A CA 1
ATOM 714 C C . ASP A 1 88 ? 12.006 11.187 -6.095 1.00 94.62 88 ASP A C 1
ATOM 716 O O . ASP A 1 88 ? 12.004 11.350 -4.872 1.00 94.62 88 ASP A O 1
ATOM 720 N N . LYS A 1 89 ? 11.723 12.195 -6.924 1.00 96.19 89 LYS A N 1
ATOM 721 C CA . LYS A 1 89 ? 11.384 13.537 -6.447 1.00 96.19 89 LYS A CA 1
ATOM 722 C C . LYS A 1 89 ? 10.099 13.550 -5.621 1.00 96.19 89 LYS A C 1
ATOM 724 O O . LYS A 1 89 ? 10.032 14.275 -4.627 1.00 96.19 89 LYS A O 1
ATOM 729 N N . VAL A 1 90 ? 9.082 12.788 -6.026 1.00 95.81 90 VAL A N 1
ATOM 730 C CA . VAL A 1 90 ? 7.828 12.676 -5.265 1.00 95.81 90 VAL A CA 1
ATOM 731 C C . VAL A 1 90 ? 8.059 11.888 -3.974 1.00 95.81 90 VAL A C 1
ATOM 733 O O . VAL A 1 90 ? 7.616 12.337 -2.915 1.00 95.81 90 VAL A O 1
ATOM 736 N N . LEU A 1 91 ? 8.808 10.782 -4.038 1.00 95.88 91 LEU A N 1
ATOM 737 C CA . LEU A 1 91 ? 9.163 9.963 -2.875 1.00 95.88 91 LEU A CA 1
ATOM 738 C C . LEU A 1 91 ? 9.885 10.776 -1.797 1.00 95.88 91 LEU A C 1
ATOM 740 O O . LEU A 1 91 ? 9.510 10.700 -0.630 1.00 95.88 91 LEU A O 1
ATOM 744 N N . HIS A 1 92 ? 10.847 11.622 -2.177 1.00 95.38 92 HIS A N 1
ATOM 745 C CA . HIS A 1 92 ? 11.559 12.492 -1.233 1.00 95.38 92 HIS A CA 1
ATOM 746 C C . HIS A 1 92 ? 10.648 13.469 -0.473 1.00 95.38 92 HIS A C 1
ATOM 748 O O . HIS A 1 92 ? 10.988 13.889 0.633 1.00 95.38 92 HIS A O 1
ATOM 754 N N . GLY A 1 93 ? 9.514 13.863 -1.057 1.00 94.06 93 GLY A N 1
ATOM 755 C CA . GLY A 1 93 ? 8.549 14.761 -0.420 1.00 94.06 93 GLY A CA 1
ATOM 756 C C . GLY A 1 93 ? 7.502 14.051 0.442 1.00 94.06 93 GLY A C 1
ATOM 757 O O . GLY A 1 93 ? 6.778 14.715 1.187 1.00 94.06 93 GLY A O 1
ATOM 758 N N . GLN A 1 94 ? 7.381 12.726 0.336 1.00 94.81 94 GLN A N 1
ATOM 759 C CA . GLN A 1 94 ? 6.389 11.952 1.075 1.00 94.81 94 GLN A CA 1
ATOM 760 C C . GLN A 1 94 ? 6.846 11.660 2.506 1.00 94.81 94 GLN A C 1
ATOM 762 O O . GLN A 1 94 ? 7.961 11.214 2.746 1.00 94.81 94 GLN A O 1
ATOM 767 N N . SER A 1 95 ? 5.939 11.850 3.467 1.00 91.81 95 SER A N 1
ATOM 768 C CA . SER A 1 95 ? 6.189 11.521 4.875 1.00 91.81 95 SER A CA 1
ATOM 769 C C . SER A 1 95 ? 6.171 10.017 5.151 1.00 91.81 95 SER A C 1
ATOM 771 O O . SER A 1 95 ? 6.905 9.536 6.006 1.00 91.81 95 SER A O 1
ATOM 773 N N . GLU A 1 96 ? 5.302 9.281 4.454 1.00 91.00 96 GLU A N 1
ATOM 774 C CA . GLU A 1 96 ? 5.156 7.830 4.571 1.00 91.00 96 GLU A CA 1
ATOM 775 C C . GLU A 1 96 ? 5.372 7.209 3.190 1.00 91.00 96 GLU A C 1
ATOM 777 O O . GLU A 1 96 ? 4.702 7.578 2.216 1.00 91.00 96 GLU A O 1
ATOM 782 N N . VAL A 1 97 ? 6.323 6.278 3.130 1.00 95.00 97 VAL A N 1
ATOM 783 C CA . VAL A 1 97 ? 6.774 5.619 1.903 1.00 95.00 97 VAL A CA 1
ATOM 784 C C . VAL A 1 97 ? 6.696 4.102 2.108 1.00 95.00 97 VAL A C 1
ATOM 786 O O . VAL A 1 97 ? 7.677 3.479 2.510 1.00 95.00 97 VAL A O 1
ATOM 789 N N . PRO A 1 98 ? 5.510 3.494 1.932 1.00 94.31 98 PRO A N 1
ATOM 790 C CA . PRO A 1 98 ? 5.347 2.058 2.107 1.00 94.31 98 PRO A CA 1
ATOM 791 C C . PRO A 1 98 ? 5.926 1.280 0.918 1.00 94.31 98 PRO A C 1
ATOM 793 O O . PRO A 1 98 ? 5.921 1.757 -0.219 1.00 94.31 98 PRO A O 1
ATOM 796 N N . GLU A 1 99 ? 6.374 0.055 1.181 1.00 95.75 99 GLU A N 1
ATOM 797 C CA . GLU A 1 99 ? 6.806 -0.899 0.155 1.00 95.75 99 GLU A CA 1
ATOM 798 C C . GLU A 1 99 ? 5.608 -1.625 -0.471 1.00 95.75 99 GLU A C 1
ATOM 800 O O . GLU A 1 99 ? 4.611 -1.942 0.190 1.00 95.75 99 GLU A O 1
ATOM 805 N N . CYS A 1 100 ? 5.704 -1.918 -1.765 1.00 96.44 100 CYS A N 1
ATOM 806 C CA . CYS A 1 100 ? 4.684 -2.654 -2.490 1.00 96.44 100 CYS A CA 1
ATOM 807 C C . CYS A 1 100 ? 4.655 -4.126 -2.044 1.00 96.44 100 CYS A C 1
ATOM 809 O O . CYS A 1 100 ? 5.675 -4.807 -2.126 1.00 96.44 100 CYS A O 1
ATOM 811 N N . PRO A 1 101 ? 3.492 -4.699 -1.691 1.00 93.69 101 PRO A N 1
ATOM 812 C CA . PRO A 1 101 ? 3.418 -6.106 -1.292 1.00 93.69 101 PRO A CA 1
ATOM 813 C C . PRO A 1 101 ? 3.742 -7.087 -2.431 1.00 93.69 101 PRO A C 1
ATOM 815 O O . PRO A 1 101 ? 4.036 -8.248 -2.163 1.00 93.69 101 PRO A O 1
ATOM 818 N N . GLN A 1 102 ? 3.673 -6.649 -3.694 1.00 95.06 102 GLN A N 1
ATOM 819 C CA . GLN A 1 102 ? 3.909 -7.511 -4.852 1.00 95.06 102 GLN A CA 1
ATOM 820 C C . GLN A 1 102 ? 5.385 -7.529 -5.260 1.00 95.06 102 GLN A C 1
ATOM 822 O O . GLN A 1 102 ? 5.948 -8.606 -5.438 1.00 95.06 102 GLN A O 1
ATOM 827 N N . CYS A 1 103 ? 6.003 -6.355 -5.408 1.00 96.00 103 CYS A N 1
ATOM 828 C CA . CYS A 1 103 ? 7.360 -6.219 -5.944 1.00 96.00 103 CYS A CA 1
ATOM 829 C C . CYS A 1 103 ? 8.360 -5.565 -4.980 1.00 96.00 103 CYS A C 1
ATOM 831 O O . CYS A 1 103 ? 9.513 -5.430 -5.354 1.00 96.00 103 CYS A O 1
ATOM 833 N N . ARG A 1 104 ? 7.928 -5.179 -3.770 1.00 95.19 104 ARG A N 1
ATOM 834 C CA . ARG A 1 104 ? 8.717 -4.527 -2.701 1.00 95.19 104 ARG A CA 1
ATOM 835 C C . ARG A 1 104 ? 9.241 -3.121 -2.990 1.00 95.19 104 ARG A C 1
ATOM 837 O O . ARG A 1 104 ? 9.870 -2.526 -2.127 1.00 95.19 104 ARG A O 1
ATOM 844 N N . GLU A 1 105 ? 8.838 -2.532 -4.111 1.00 94.62 105 GLU A N 1
ATOM 845 C CA . GLU A 1 105 ? 9.262 -1.169 -4.442 1.00 94.62 105 GLU A CA 1
ATOM 846 C C . GLU A 1 105 ? 8.425 -0.115 -3.728 1.00 94.62 105 GLU A C 1
ATOM 848 O O . GLU A 1 105 ? 7.242 -0.325 -3.436 1.00 94.62 105 GLU A O 1
ATOM 853 N N . TYR A 1 106 ? 9.029 1.042 -3.476 1.00 96.25 106 TYR A N 1
ATOM 854 C CA . TYR A 1 106 ? 8.365 2.146 -2.801 1.00 96.25 106 TYR A CA 1
ATOM 855 C C . TYR A 1 106 ? 7.169 2.677 -3.592 1.00 96.25 106 TYR A C 1
ATOM 857 O O . TYR A 1 106 ? 7.207 2.836 -4.814 1.00 96.25 106 TYR A O 1
ATOM 865 N N . MET A 1 107 ? 6.077 2.945 -2.878 1.00 96.81 107 MET A N 1
ATOM 866 C CA . MET A 1 107 ? 4.822 3.375 -3.482 1.00 96.81 107 MET A CA 1
ATOM 867 C C . MET A 1 107 ? 4.591 4.881 -3.328 1.00 96.81 107 MET A C 1
ATOM 869 O O . MET A 1 107 ? 4.830 5.475 -2.272 1.00 96.81 107 MET A O 1
ATOM 873 N N . LEU A 1 108 ? 4.022 5.488 -4.370 1.00 96.88 108 LEU A N 1
ATOM 874 C CA . LEU A 1 108 ? 3.634 6.894 -4.361 1.00 96.88 108 LEU A CA 1
ATOM 875 C C . LEU A 1 108 ? 2.260 7.088 -3.723 1.00 96.88 108 LEU A C 1
ATOM 877 O O . LEU A 1 108 ? 1.326 6.342 -4.020 1.00 96.88 108 LEU A O 1
ATOM 881 N N . LEU A 1 109 ? 2.113 8.115 -2.887 1.00 96.94 109 LEU A N 1
ATOM 882 C CA . LEU A 1 109 ? 0.821 8.527 -2.341 1.00 96.94 109 LEU A CA 1
ATOM 883 C C . LEU A 1 109 ? 0.000 9.184 -3.456 1.00 96.94 109 LEU A C 1
ATOM 885 O O . LEU A 1 109 ? 0.267 10.314 -3.857 1.00 96.94 109 LEU A O 1
ATOM 889 N N . ALA A 1 110 ? -1.022 8.484 -3.937 1.00 95.44 110 ALA A N 1
ATOM 890 C CA . ALA A 1 110 ? -1.902 8.976 -4.993 1.00 95.44 110 ALA A CA 1
ATOM 891 C C . ALA A 1 110 ? -3.053 9.837 -4.451 1.00 95.44 110 ALA A C 1
ATOM 893 O O . ALA A 1 110 ? -3.572 10.697 -5.161 1.00 95.44 110 ALA A O 1
ATOM 894 N N . GLY A 1 111 ? -3.466 9.625 -3.197 1.00 93.88 111 GLY A N 1
ATOM 895 C CA . GLY A 1 111 ? -4.498 10.445 -2.568 1.00 93.88 111 GLY A CA 1
ATOM 896 C C . GLY A 1 111 ? -5.075 9.850 -1.289 1.00 93.88 111 GLY A C 1
ATOM 897 O O . GLY A 1 111 ? -4.551 8.887 -0.730 1.00 93.88 111 GLY A O 1
ATOM 898 N N . THR A 1 112 ? -6.188 10.426 -0.835 1.00 94.44 112 THR A N 1
ATOM 899 C CA . THR A 1 112 ? -6.908 9.978 0.362 1.00 94.44 112 THR A CA 1
ATOM 900 C C . THR A 1 112 ? -8.381 9.756 0.036 1.00 94.44 112 THR A C 1
ATOM 902 O O . THR A 1 112 ? -9.058 10.648 -0.472 1.00 94.44 112 THR A O 1
ATOM 905 N N . GLU A 1 113 ? -8.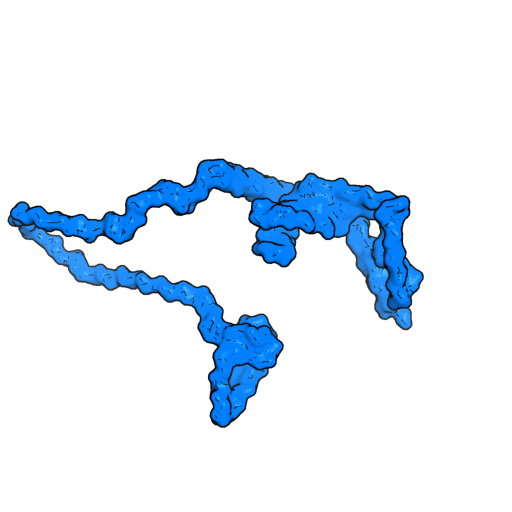891 8.575 0.366 1.00 93.94 113 GLU A N 1
ATOM 906 C CA . GLU A 1 113 ? -10.293 8.196 0.219 1.00 93.94 113 GLU A CA 1
ATOM 907 C C . GLU A 1 113 ? -10.990 8.287 1.582 1.00 93.94 113 GLU A C 1
ATOM 909 O O . GLU A 1 113 ? -10.485 7.781 2.585 1.00 93.94 113 GLU A O 1
ATOM 914 N N . THR A 1 114 ? -12.143 8.955 1.641 1.00 92.81 114 THR A N 1
ATOM 915 C CA . THR A 1 114 ? -12.943 9.053 2.871 1.00 92.81 114 THR A CA 1
ATOM 916 C C . THR A 1 114 ? -14.150 8.140 2.757 1.00 92.81 114 THR A C 1
ATOM 918 O O . THR A 1 114 ? -14.988 8.325 1.876 1.00 92.81 114 THR A O 1
ATOM 921 N N . ILE A 1 115 ? -14.252 7.175 3.666 1.00 91.38 115 ILE A N 1
ATOM 922 C CA . ILE A 1 115 ? -15.344 6.209 3.695 1.00 91.38 115 ILE A CA 1
ATOM 923 C C . ILE A 1 115 ? -16.400 6.680 4.696 1.00 91.38 115 ILE A C 1
ATOM 925 O O . ILE A 1 115 ? -16.143 6.796 5.896 1.00 91.38 115 ILE A O 1
ATOM 929 N N . GLY A 1 116 ? -17.593 6.985 4.182 1.00 88.88 116 GLY A N 1
ATOM 930 C CA . GLY A 1 116 ? -18.753 7.372 4.985 1.00 88.88 116 GLY A CA 1
ATOM 931 C C . GLY A 1 116 ? -19.482 6.172 5.597 1.00 88.88 116 GLY A C 1
ATOM 932 O O . GLY A 1 116 ? -19.326 5.037 5.152 1.00 88.88 116 GLY A O 1
ATOM 933 N N . SER A 1 117 ? -20.345 6.434 6.581 1.00 78.75 117 SER A N 1
ATOM 934 C CA . SER A 1 117 ? -21.127 5.411 7.298 1.00 78.75 117 SER A CA 1
ATOM 935 C C . SER A 1 117 ? -22.029 4.551 6.409 1.00 78.75 117 SER A C 1
ATOM 937 O O . SER A 1 117 ? -22.334 3.423 6.767 1.00 78.75 117 SER A O 1
ATOM 939 N N . ASN A 1 118 ? -22.446 5.062 5.248 1.00 81.50 118 ASN A N 1
ATOM 940 C CA . ASN A 1 118 ? -23.357 4.355 4.342 1.00 81.50 118 ASN A CA 1
ATOM 941 C C . ASN A 1 118 ? -22.637 3.424 3.352 1.00 81.50 118 ASN A C 1
ATOM 943 O O . ASN A 1 118 ? -23.297 2.685 2.628 1.00 81.50 118 ASN A O 1
ATOM 947 N N . HIS A 1 119 ? -21.305 3.482 3.287 1.00 82.06 119 HIS A N 1
ATOM 948 C CA . HIS A 1 119 ? -20.488 2.724 2.331 1.00 82.06 119 HIS A CA 1
ATOM 949 C C . HIS A 1 119 ? -19.588 1.687 3.012 1.00 82.06 119 HIS A C 1
ATOM 951 O O . HIS A 1 119 ? -18.743 1.082 2.357 1.00 82.06 119 HIS A O 1
ATOM 957 N N . PHE A 1 120 ? -19.753 1.488 4.320 1.00 86.62 120 PHE A N 1
ATOM 958 C CA . PHE A 1 120 ? -18.948 0.568 5.107 1.00 86.62 120 PHE A CA 1
ATOM 959 C C . PHE A 1 120 ? -19.820 -0.176 6.103 1.00 86.62 120 PHE A C 1
ATOM 961 O O . PHE A 1 120 ? -20.460 0.444 6.949 1.00 86.62 120 PHE A O 1
ATOM 968 N N . GLU A 1 121 ? -19.806 -1.500 6.010 1.00 85.88 121 GLU A N 1
ATOM 969 C CA . GLU A 1 121 ? -20.419 -2.384 6.989 1.00 85.88 121 GLU A CA 1
ATOM 970 C C . GLU A 1 121 ? -19.323 -2.882 7.944 1.00 85.88 121 GLU A C 1
ATOM 972 O O . GLU A 1 121 ? -18.458 -3.661 7.531 1.00 85.88 121 GLU A O 1
ATOM 977 N N . PRO A 1 122 ? -19.286 -2.406 9.203 1.00 85.44 122 PRO A N 1
ATOM 978 C CA . PRO A 1 122 ? -18.266 -2.825 10.149 1.00 85.44 122 PRO A CA 1
ATOM 979 C C . PRO A 1 122 ? -18.436 -4.296 10.524 1.00 85.44 122 PRO A C 1
ATOM 981 O O . PRO A 1 122 ? -19.482 -4.701 11.028 1.00 85.44 122 PRO A O 1
ATOM 984 N N . HIS A 1 123 ? -17.376 -5.083 10.362 1.00 85.19 123 HIS A N 1
ATOM 985 C CA . HIS A 1 123 ? -17.350 -6.445 10.875 1.00 85.19 123 HIS A CA 1
ATOM 986 C C . HIS A 1 123 ? -17.133 -6.443 12.395 1.00 85.19 123 HIS A C 1
ATOM 988 O O . HIS A 1 123 ? -16.137 -5.907 12.896 1.00 85.19 123 HIS A O 1
ATOM 994 N N . VAL A 1 124 ? -18.053 -7.071 13.126 1.00 84.88 124 VAL A N 1
ATOM 995 C CA . VAL A 1 124 ? -17.951 -7.286 14.574 1.00 84.88 124 VAL A CA 1
ATOM 996 C C . VAL A 1 124 ? -17.284 -8.636 14.811 1.00 84.88 124 VAL A C 1
ATOM 998 O O . VAL A 1 124 ? -17.819 -9.672 14.434 1.00 84.88 124 VAL A O 1
ATOM 1001 N N . SER A 1 125 ? -16.102 -8.627 15.427 1.00 81.62 125 SER A N 1
ATOM 1002 C CA . SER A 1 125 ? -15.405 -9.866 15.788 1.00 81.62 125 SER A CA 1
ATOM 1003 C C . SER A 1 125 ? -15.994 -10.460 17.068 1.00 81.62 125 SER A C 1
ATOM 1005 O O . SER A 1 125 ? -16.230 -9.728 18.030 1.00 81.62 125 SER A O 1
ATOM 1007 N N . GLU A 1 126 ? -16.177 -11.782 17.112 1.00 80.31 126 GLU A N 1
ATOM 1008 C CA . GLU A 1 126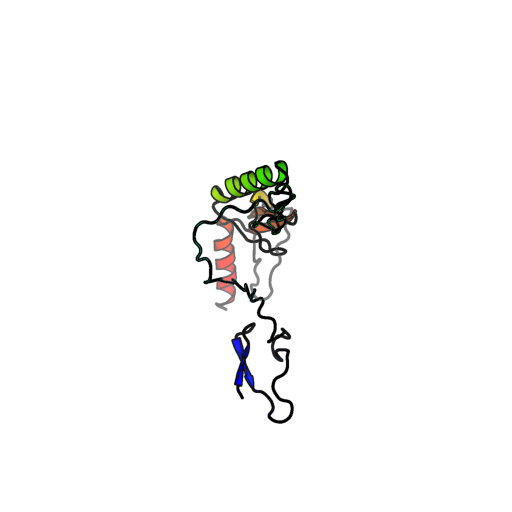 ? -16.664 -12.497 18.303 1.00 80.31 126 GLU A CA 1
ATOM 1009 C C . GLU A 1 126 ? -15.753 -12.290 19.522 1.00 80.31 126 GLU A C 1
ATOM 1011 O O . GLU A 1 126 ? -16.245 -12.149 20.640 1.00 80.31 126 GLU A O 1
ATOM 1016 N N . ALA A 1 127 ? -14.438 -12.191 19.304 1.00 82.06 127 ALA A N 1
ATOM 1017 C CA . ALA A 1 127 ? -13.457 -11.968 20.366 1.00 82.06 127 ALA A CA 1
ATOM 1018 C C . ALA A 1 127 ? -13.532 -10.554 20.968 1.00 82.06 127 ALA A C 1
ATOM 1020 O O . ALA A 1 127 ? -13.230 -10.362 22.138 1.00 82.06 127 ALA A O 1
ATOM 1021 N N . LEU A 1 128 ? -13.935 -9.559 20.169 1.00 78.25 128 LEU A N 1
ATOM 1022 C CA . LEU A 1 128 ? -13.993 -8.152 20.584 1.00 78.25 128 LEU A CA 1
ATOM 1023 C C . LEU A 1 128 ? -15.388 -7.719 21.038 1.00 78.25 128 LEU A C 1
ATOM 1025 O O . LEU A 1 128 ? -15.515 -6.710 21.728 1.00 78.25 128 LEU A O 1
ATOM 1029 N N . LYS A 1 129 ? -16.440 -8.413 20.576 1.00 81.81 129 LYS A N 1
ATOM 1030 C CA . LYS A 1 129 ? -17.857 -8.005 20.690 1.00 81.81 129 LYS A CA 1
ATOM 1031 C C . LYS A 1 129 ? -18.125 -6.568 20.205 1.00 81.81 129 LYS A C 1
ATOM 1033 O O . LYS A 1 129 ? -19.170 -5.990 20.493 1.00 81.81 129 LYS A O 1
ATOM 1038 N N . ALA A 1 130 ? -17.184 -5.994 19.458 1.00 81.00 130 ALA A N 1
ATOM 1039 C CA . ALA A 1 130 ? -17.183 -4.627 18.966 1.00 81.00 130 ALA A CA 1
ATOM 1040 C C . ALA A 1 130 ? -16.558 -4.575 17.558 1.00 81.00 130 ALA A C 1
ATOM 1042 O O . ALA A 1 130 ? -15.736 -5.433 17.212 1.00 81.00 130 ALA A O 1
ATOM 1043 N N . PRO A 1 131 ? -16.945 -3.594 16.723 1.00 84.69 131 PRO A N 1
ATOM 1044 C CA . PRO A 1 131 ? -16.340 -3.399 15.411 1.00 84.69 131 PRO A CA 1
ATOM 1045 C C . PRO A 1 131 ? -14.894 -2.903 15.532 1.00 84.69 131 PRO A C 1
ATOM 1047 O O . PRO A 1 131 ? -14.609 -1.996 16.311 1.00 84.69 131 PRO A O 1
ATOM 1050 N N . VAL A 1 132 ? -13.992 -3.466 14.720 1.00 87.81 132 VAL A N 1
ATOM 1051 C CA . VAL A 1 132 ? -12.555 -3.109 14.724 1.00 87.81 132 VAL A CA 1
ATOM 1052 C C . VAL A 1 132 ? -12.327 -1.675 14.233 1.00 87.81 132 VAL A C 1
ATOM 1054 O O . VAL A 1 132 ? -11.477 -0.957 14.752 1.00 87.81 132 VAL A O 1
ATOM 1057 N N . VAL A 1 133 ? -13.107 -1.247 13.239 1.00 88.81 133 VAL A N 1
ATOM 1058 C CA . VAL A 1 133 ? -13.068 0.104 12.669 1.00 88.81 133 VAL A CA 1
ATOM 1059 C C . VAL A 1 133 ? -14.490 0.634 12.592 1.00 88.81 133 VAL A C 1
ATOM 1061 O O . VAL A 1 133 ? -15.402 -0.083 12.186 1.00 88.81 133 VAL A O 1
ATOM 1064 N N . THR A 1 134 ? -14.685 1.895 12.971 1.00 84.69 134 THR A N 1
ATOM 1065 C CA . THR A 1 134 ? -15.977 2.581 12.876 1.00 84.69 134 THR A CA 1
ATOM 1066 C C . THR A 1 134 ? -15.894 3.701 11.846 1.00 84.69 134 THR A C 1
ATOM 1068 O O . THR A 1 134 ? -14.915 4.442 11.788 1.00 84.69 134 THR A O 1
ATOM 1071 N N . ALA A 1 135 ? -16.910 3.800 10.989 1.00 86.81 135 ALA A N 1
ATOM 1072 C CA . ALA A 1 135 ? -17.022 4.888 10.027 1.00 86.81 135 ALA A CA 1
ATOM 1073 C C . ALA A 1 135 ? -17.522 6.174 10.718 1.00 86.81 135 ALA A C 1
ATOM 1075 O O . ALA A 1 135 ? -18.332 6.085 11.644 1.00 86.81 135 ALA A O 1
ATOM 1076 N N . PRO A 1 136 ? -17.111 7.367 10.253 1.00 90.44 136 PRO A N 1
ATOM 1077 C CA . PRO A 1 136 ? -16.274 7.614 9.078 1.00 90.44 136 PRO A CA 1
ATOM 1078 C C . PRO A 1 136 ? -14.764 7.504 9.356 1.00 90.44 136 PRO A C 1
ATOM 1080 O O . PRO A 1 136 ? -14.275 7.962 10.388 1.00 90.44 136 PRO A O 1
ATOM 1083 N N . PHE A 1 137 ? -14.012 6.962 8.393 1.00 91.44 137 PHE A N 1
ATOM 1084 C CA . PHE A 1 137 ? -12.545 6.906 8.437 1.00 91.44 137 PHE A CA 1
ATOM 1085 C C . PHE A 1 137 ? -11.920 7.237 7.079 1.00 91.44 137 PHE A C 1
ATOM 1087 O O . PHE A 1 137 ? -12.592 7.259 6.044 1.00 91.44 137 PHE A O 1
ATOM 1094 N N . ARG A 1 138 ? -10.615 7.515 7.090 1.00 93.62 138 ARG A N 1
ATOM 1095 C CA . ARG A 1 138 ? -9.826 7.849 5.899 1.00 93.62 138 ARG A CA 1
ATOM 1096 C C . ARG A 1 138 ? -8.795 6.772 5.581 1.00 93.62 138 ARG A C 1
ATOM 1098 O O . ARG A 1 138 ? -8.160 6.237 6.489 1.00 93.62 138 ARG A O 1
ATOM 1105 N N . LEU A 1 139 ? -8.614 6.503 4.294 1.00 94.69 139 LEU A N 1
ATOM 1106 C CA . LEU A 1 139 ? -7.602 5.605 3.746 1.00 94.69 139 LEU A CA 1
ATOM 1107 C C . LEU A 1 139 ? -6.643 6.400 2.859 1.00 94.69 139 LEU A C 1
ATOM 1109 O O . LEU A 1 139 ? -7.084 7.137 1.981 1.00 94.69 139 LEU A O 1
ATOM 1113 N N . ASN A 1 140 ? -5.345 6.225 3.057 1.00 96.19 140 ASN A N 1
ATOM 1114 C CA . ASN A 1 140 ? -4.320 6.690 2.132 1.00 96.19 140 ASN A CA 1
ATOM 1115 C C . ASN A 1 140 ? -4.171 5.657 1.011 1.00 96.19 140 ASN A C 1
ATOM 1117 O O . ASN A 1 140 ? -4.006 4.465 1.279 1.00 96.19 140 ASN A O 1
ATOM 1121 N N . VAL A 1 141 ? -4.265 6.109 -0.235 1.00 96.69 141 VAL A N 1
ATOM 1122 C CA . VAL A 1 141 ? -4.172 5.271 -1.432 1.00 96.69 141 VAL A CA 1
ATOM 1123 C C . VAL A 1 141 ? -2.785 5.441 -2.028 1.00 96.69 141 VAL A C 1
ATOM 1125 O O . VAL A 1 141 ? -2.396 6.552 -2.389 1.00 96.69 141 VAL A O 1
ATOM 1128 N N . TYR A 1 142 ? -2.063 4.336 -2.152 1.00 97.25 142 TYR A N 1
ATOM 1129 C CA . TYR A 1 142 ? -0.721 4.286 -2.708 1.00 97.25 142 TYR A CA 1
ATOM 1130 C C . 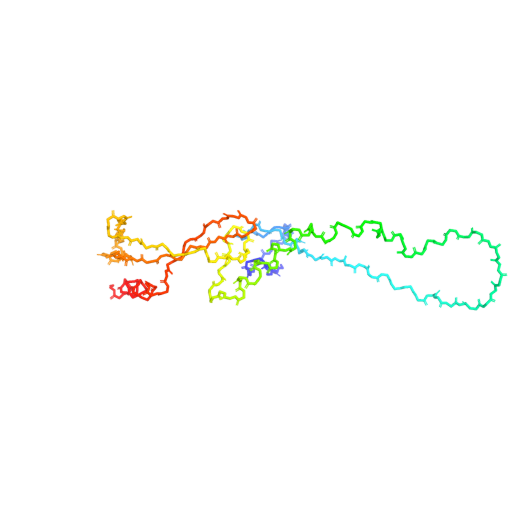TYR A 1 142 ? -0.712 3.497 -4.012 1.00 97.25 142 TYR A C 1
ATOM 1132 O O . TYR A 1 142 ? -1.428 2.501 -4.144 1.00 97.25 142 TYR A O 1
ATOM 1140 N N . VAL A 1 143 ? 0.120 3.918 -4.959 1.00 97.38 143 VAL A N 1
ATOM 1141 C CA . VAL A 1 143 ? 0.289 3.266 -6.262 1.00 97.38 143 VAL A CA 1
ATOM 1142 C C . VAL A 1 143 ? 1.765 2.951 -6.472 1.00 97.38 143 VAL A C 1
ATOM 1144 O O . VAL A 1 143 ? 2.621 3.819 -6.307 1.00 97.38 143 VAL A O 1
ATOM 1147 N N . CYS A 1 144 ? 2.066 1.701 -6.817 1.00 96.75 144 CYS A N 1
ATOM 1148 C CA . CYS A 1 144 ? 3.415 1.300 -7.200 1.00 96.75 144 CYS A CA 1
ATOM 1149 C C . CYS A 1 144 ? 3.702 1.748 -8.635 1.00 96.75 144 CYS A C 1
ATOM 1151 O O . CYS A 1 144 ? 2.890 1.528 -9.528 1.00 96.75 144 CYS A O 1
ATOM 1153 N N . THR A 1 145 ? 4.862 2.343 -8.870 1.00 94.25 145 THR A N 1
ATOM 1154 C CA . THR A 1 145 ? 5.286 2.832 -10.191 1.00 94.25 145 THR A CA 1
ATOM 1155 C C . THR A 1 145 ? 5.913 1.737 -11.055 1.00 94.25 145 THR A C 1
ATOM 1157 O O . THR A 1 145 ? 5.944 1.868 -12.273 1.00 94.25 145 THR A O 1
ATOM 1160 N N . 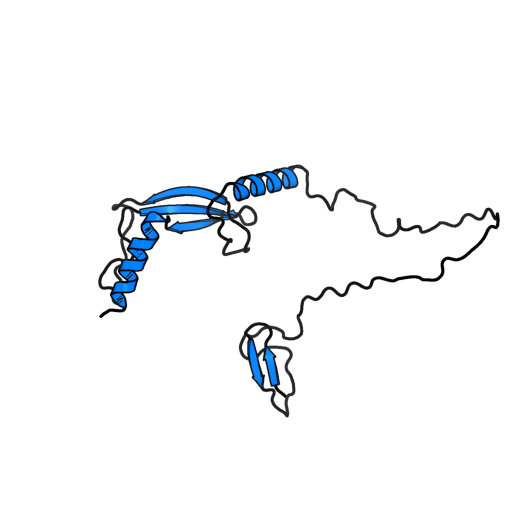SER A 1 146 ? 6.347 0.631 -10.440 1.00 93.06 146 SER A N 1
ATOM 1161 C CA . SER A 1 146 ? 6.957 -0.510 -11.135 1.00 93.06 146 SER A CA 1
ATOM 1162 C C . SER A 1 146 ? 5.923 -1.537 -11.609 1.00 93.06 146 SER A C 1
ATOM 1164 O O . SER A 1 146 ? 5.969 -1.974 -12.755 1.00 93.06 146 SER A O 1
ATOM 1166 N N . CYS A 1 147 ? 4.976 -1.932 -10.746 1.00 95.62 147 CYS A N 1
ATOM 1167 C CA . CYS A 1 147 ? 3.970 -2.961 -11.061 1.00 95.62 147 CYS A CA 1
ATOM 1168 C C . CYS A 1 147 ? 2.525 -2.439 -11.122 1.00 95.62 147 CYS A C 1
ATOM 1170 O O . CYS A 1 147 ? 1.605 -3.220 -11.357 1.00 95.62 147 CYS A O 1
ATOM 1172 N N . PHE A 1 148 ? 2.301 -1.140 -10.889 1.00 95.81 148 PHE A N 1
ATOM 1173 C CA . PHE A 1 148 ? 0.976 -0.496 -10.910 1.00 95.81 148 PHE A CA 1
ATOM 1174 C C . PHE A 1 148 ? -0.055 -1.073 -9.927 1.00 95.81 148 PHE A C 1
ATOM 1176 O O . PHE A 1 148 ? -1.243 -0.753 -9.999 1.00 95.81 148 PHE A O 1
ATOM 1183 N N . GLN A 1 149 ? 0.393 -1.865 -8.949 1.00 96.62 149 GLN A N 1
ATOM 1184 C CA . GLN A 1 149 ? -0.446 -2.325 -7.850 1.00 96.62 149 GLN A CA 1
ATOM 1185 C C . GLN A 1 149 ? -0.900 -1.140 -6.991 1.00 96.62 149 GLN A C 1
ATOM 1187 O O . GLN A 1 149 ? -0.100 -0.284 -6.604 1.00 96.62 149 GLN A O 1
ATOM 1192 N N . VAL A 1 150 ? -2.184 -1.137 -6.633 1.00 96.56 150 VAL A N 1
ATOM 1193 C CA . VAL A 1 150 ? -2.775 -0.166 -5.707 1.00 96.56 150 VAL A CA 1
ATOM 1194 C C . VAL A 1 150 ? -2.890 -0.792 -4.321 1.00 96.56 150 VAL A C 1
ATOM 1196 O O . VAL A 1 150 ? -3.361 -1.921 -4.174 1.00 96.56 150 VAL A O 1
ATOM 1199 N N . SER A 1 151 ? -2.480 -0.048 -3.298 1.00 95.88 151 SER A N 1
ATOM 1200 C CA . SER A 1 151 ? -2.620 -0.426 -1.893 1.00 95.88 151 SER A CA 1
ATOM 1201 C C . SER A 1 151 ? -3.340 0.676 -1.126 1.00 95.88 151 SER A C 1
ATOM 1203 O O . SER A 1 151 ? -3.175 1.860 -1.418 1.00 95.88 151 SER A O 1
ATOM 1205 N N . LYS A 1 152 ? -4.162 0.295 -0.147 1.00 95.25 152 LYS A N 1
ATOM 1206 C CA . LYS A 1 152 ? -4.885 1.232 0.717 1.00 95.25 152 LYS A CA 1
ATOM 1207 C C . LYS A 1 152 ? -4.472 0.991 2.160 1.00 95.25 152 LYS A C 1
ATOM 1209 O O . LYS A 1 152 ? -4.558 -0.133 2.645 1.00 95.25 152 LYS A O 1
ATOM 1214 N N . VAL A 1 153 ? -4.067 2.051 2.846 1.00 93.81 153 VAL A N 1
ATOM 1215 C CA . VAL A 1 153 ? -3.611 2.004 4.239 1.00 93.81 153 VAL A CA 1
ATOM 1216 C C . VAL A 1 153 ? -4.487 2.920 5.082 1.00 93.81 153 VAL A C 1
ATOM 1218 O O . VAL A 1 153 ? -4.845 4.013 4.650 1.00 93.81 153 VAL A O 1
ATOM 1221 N N . LEU A 1 154 ? -4.842 2.500 6.297 1.00 94.25 154 LEU A N 1
ATOM 1222 C CA . LEU A 1 154 ? -5.603 3.340 7.223 1.00 94.25 154 LEU A CA 1
ATOM 1223 C C . LEU A 1 154 ? -4.820 4.618 7.558 1.00 94.25 154 LEU A C 1
ATOM 1225 O O . LEU A 1 154 ? -3.647 4.553 7.937 1.00 94.25 154 LEU A O 1
ATOM 1229 N N . ALA A 1 155 ? -5.458 5.781 7.428 1.00 93.19 155 ALA A N 1
ATOM 1230 C CA . ALA A 1 155 ? -4.812 7.053 7.726 1.00 93.19 155 ALA A CA 1
ATOM 1231 C C . ALA A 1 155 ? -4.449 7.149 9.217 1.00 93.19 155 ALA A C 1
ATOM 1233 O O . ALA A 1 155 ? -5.200 6.692 10.082 1.00 93.19 155 ALA A O 1
ATOM 1234 N N . GLU A 1 156 ? -3.315 7.786 9.505 1.00 90.69 156 GLU A N 1
ATOM 1235 C CA . GLU A 1 156 ? -2.716 7.900 10.842 1.00 90.69 156 GLU A CA 1
ATOM 1236 C C . GLU A 1 156 ? -3.705 8.267 11.969 1.00 90.69 156 GLU A C 1
ATOM 1238 O O . GLU A 1 156 ? -3.719 7.559 12.978 1.00 90.69 156 GLU A O 1
ATOM 1243 N N . PRO A 1 157 ? -4.627 9.244 11.808 1.00 88.94 157 PRO A N 1
ATOM 1244 C CA . PRO A 1 157 ? -5.541 9.637 12.88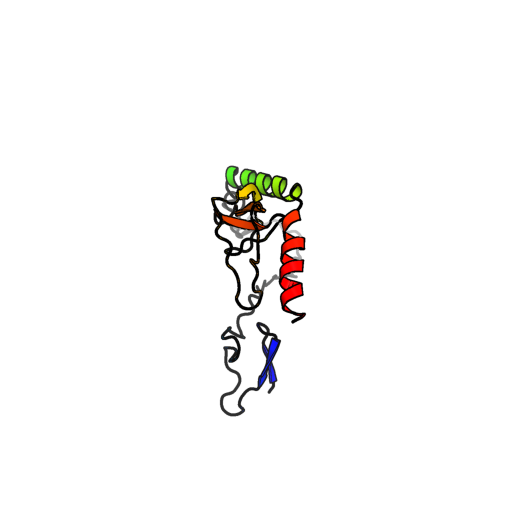7 1.00 88.94 157 PRO A CA 1
ATOM 1245 C C . PRO A 1 157 ? -6.508 8.535 13.340 1.00 88.94 157 PRO A C 1
ATOM 1247 O O . PRO A 1 157 ? -7.077 8.621 14.424 1.00 88.94 157 PRO A O 1
ATOM 1250 N N . HIS A 1 158 ? -6.724 7.515 12.507 1.00 90.12 158 HIS A N 1
ATOM 1251 C CA . HIS A 1 158 ? -7.633 6.407 12.795 1.00 90.12 158 HIS A CA 1
ATOM 1252 C C . HIS A 1 158 ? -6.900 5.146 13.284 1.00 90.12 158 HIS A C 1
ATOM 1254 O O . HIS A 1 158 ? -7.562 4.192 13.691 1.00 90.12 158 HIS A O 1
ATOM 1260 N N . ARG A 1 159 ? -5.556 5.139 13.295 1.00 91.00 159 ARG A N 1
ATOM 1261 C CA . ARG A 1 159 ? -4.747 3.998 13.760 1.00 91.00 159 ARG A CA 1
ATOM 1262 C C . ARG A 1 159 ? -4.818 3.826 15.282 1.00 91.00 159 ARG A C 1
ATOM 1264 O O . ARG A 1 159 ? -5.063 2.716 15.740 1.00 91.00 159 ARG A O 1
ATOM 1271 N N . GLU A 1 160 ? -4.685 4.904 16.060 1.00 90.69 160 GLU A N 1
ATOM 1272 C CA . GLU A 1 160 ? -4.718 4.820 17.534 1.00 90.69 160 GLU A CA 1
ATOM 1273 C C . GLU A 1 160 ? -6.081 4.348 18.083 1.00 90.69 160 GLU A C 1
ATOM 1275 O O . GLU A 1 160 ? -6.097 3.429 18.905 1.00 90.69 160 GLU A O 1
ATOM 1280 N N . PRO A 1 161 ? -7.238 4.863 17.608 1.00 89.00 161 PRO A N 1
ATOM 1281 C CA . PRO A 1 161 ? -8.538 4.332 18.019 1.00 89.00 161 PRO A CA 1
ATOM 1282 C C . PRO A 1 161 ? -8.702 2.836 17.723 1.00 89.00 161 PRO A C 1
ATOM 1284 O O . PRO A 1 161 ? -9.266 2.114 18.542 1.00 89.00 161 PRO A O 1
ATOM 1287 N N . LEU A 1 162 ? -8.191 2.360 16.581 1.00 89.56 162 LEU A N 1
ATOM 1288 C CA . LEU A 1 162 ? -8.205 0.938 16.230 1.00 89.56 162 LEU A CA 1
ATOM 1289 C C . LEU A 1 162 ? -7.352 0.129 17.212 1.00 89.56 162 LEU A C 1
ATOM 1291 O O . LEU A 1 162 ? -7.818 -0.877 17.747 1.00 89.56 162 LEU A O 1
ATOM 1295 N N . MET A 1 163 ? -6.121 0.572 17.482 1.00 90.94 163 MET A N 1
ATOM 1296 C CA . MET A 1 163 ? -5.226 -0.102 18.427 1.00 90.94 163 MET A CA 1
ATOM 1297 C C . MET A 1 163 ? -5.844 -0.206 19.822 1.00 90.94 163 MET A C 1
ATOM 1299 O O . MET A 1 163 ? -5.765 -1.261 20.446 1.00 90.94 163 MET A O 1
ATOM 1303 N N . GLU A 1 164 ? -6.503 0.850 20.295 1.00 89.19 164 GLU A N 1
ATOM 1304 C CA . GLU A 1 164 ? -7.190 0.857 21.587 1.00 89.19 164 GLU A CA 1
ATOM 1305 C C . GLU A 1 164 ? -8.347 -0.153 21.643 1.00 89.19 164 GLU A C 1
ATOM 1307 O O . GLU A 1 164 ? -8.488 -0.874 22.631 1.00 89.19 164 GLU A O 1
ATOM 1312 N N . VAL A 1 165 ? -9.144 -0.269 20.574 1.00 87.75 165 VAL A N 1
ATOM 1313 C CA . VAL A 1 165 ? -10.199 -1.294 20.481 1.00 87.75 165 VAL A CA 1
ATOM 1314 C C . VAL A 1 165 ? -9.599 -2.697 20.579 1.00 87.75 165 VAL A C 1
ATOM 1316 O O . VAL A 1 165 ? -10.100 -3.522 21.341 1.00 87.75 165 VAL A O 1
ATOM 1319 N N . VAL A 1 166 ? -8.495 -2.957 19.875 1.00 88.06 166 VAL A N 1
ATOM 1320 C CA . VAL A 1 166 ? -7.827 -4.269 19.892 1.00 88.06 166 VAL A CA 1
ATOM 1321 C C . VAL A 1 166 ? -7.193 -4.576 21.254 1.00 88.06 166 VAL A C 1
ATOM 1323 O O . VAL A 1 166 ? -7.295 -5.709 21.721 1.00 88.06 166 VAL A O 1
ATOM 1326 N N . ARG A 1 167 ? -6.590 -3.591 21.935 1.00 88.75 167 ARG A N 1
ATOM 1327 C CA . ARG A 1 167 ? -6.011 -3.778 23.282 1.00 88.75 167 ARG A CA 1
ATOM 1328 C C . ARG A 1 167 ? -7.062 -4.224 24.301 1.00 88.75 167 ARG A C 1
ATOM 1330 O O . ARG A 1 167 ? -6.772 -5.087 25.125 1.00 88.75 167 ARG A O 1
ATOM 1337 N N . ARG A 1 168 ? -8.289 -3.699 24.217 1.00 82.25 168 ARG A N 1
ATOM 1338 C CA . ARG A 1 168 ? -9.391 -4.065 25.127 1.00 82.25 168 ARG A CA 1
ATOM 1339 C C . ARG A 1 168 ? -9.828 -5.525 25.004 1.00 82.25 168 ARG A C 1
ATOM 1341 O O . ARG A 1 168 ? -10.280 -6.084 25.997 1.00 82.25 168 ARG A O 1
ATOM 1348 N N . ALA A 1 169 ? -9.639 -6.167 23.846 1.00 72.25 169 ALA A N 1
ATOM 1349 C CA . ALA A 1 169 ? -9.898 -7.607 23.716 1.00 72.25 169 ALA A CA 1
ATOM 1350 C C . ALA A 1 169 ? -8.960 -8.477 24.560 1.00 72.25 169 ALA A C 1
ATOM 1352 O O . ALA A 1 169 ? -9.306 -9.617 24.835 1.00 72.25 169 ALA A O 1
ATOM 1353 N N . GLN A 1 170 ? -7.781 -7.983 24.952 1.00 60.88 170 GLN A N 1
ATOM 1354 C CA . GLN A 1 170 ? -6.855 -8.762 25.782 1.00 60.88 170 GLN A CA 1
ATOM 1355 C C . GLN A 1 170 ? -7.137 -8.641 27.285 1.00 60.88 170 GLN A C 1
ATOM 1357 O O . GLN A 1 170 ? -6.512 -9.341 28.075 1.00 60.88 170 GLN A O 1
ATOM 1362 N N . SER A 1 171 ? -8.032 -7.732 27.688 1.00 57.91 171 SER A N 1
ATOM 1363 C CA . SER A 1 171 ? -8.330 -7.435 29.096 1.00 57.91 171 SER A CA 1
ATOM 1364 C C . SER A 1 171 ? -9.596 -8.110 29.650 1.00 57.91 171 SER A C 1
ATOM 1366 O O . SER A 1 171 ? -9.973 -7.809 30.783 1.00 57.91 171 SER A O 1
ATOM 1368 N N . GLU A 1 172 ? -10.234 -9.005 28.889 1.00 46.84 172 GLU A N 1
ATOM 1369 C CA . GLU A 1 172 ? -11.314 -9.908 29.344 1.00 46.84 172 GLU A CA 1
ATOM 1370 C C . GLU A 1 172 ? -10.830 -11.365 29.371 1.00 46.84 172 GLU A C 1
ATOM 1372 O O . GLU A 1 172 ? -11.291 -12.108 30.269 1.00 46.84 172 GLU A O 1
#

pLDDT: mean 78.04, std 19.11, range [33.09, 97.38]

Secondary structure (DSSP, 8-state):
-EEE-TTT-PEEE--TTT---SB-TTT--BSS------------------------------GGGS----TTSSS--HHHHHHHHHHHHHHHH-S--PBPTTT-PBEEEEEEEEE-TTS--PPBPTTTSSBSS-SSEEEEEEEETTT--EEEEE-HHHHHHHHHHHHHTT--

Organism: NCBI:txid1117108

Foldseek 3Di:
DWDQQPPPRDIDDDDPPPPDDQADPPPGDGRPPPVDDDDDDDDDPDDDDDDDDDDDPDPPPDPCVVPPVCPPPVDPDPVVVVVVVVVVVQCVVDPDWAADPPPRHTWGFPDKDWDAQVRDDFDQDPLLNDGLFHDGFMWTWTADPPPRDIDTHGDPVRVVVSVVSVVVSVVD

Sequence (172 aa):
MSQICPWCDTEIVWDEVLGPEEECPHCHNELNAFRTLNVDIEHDPDKQHDDHDHEEESEEKGWSNFGWTEDAALFGDESSLQYQEGVDKVLHGQSEVPECPQCREYMLLAGTETIGSNHFEPHVSEALKAPVVTAPFRLNVYVCTSCFQVSKVLAEPHREPLMEVVRRAQSE

Radius of gyration: 29.48 Å; Cα contacts (8 Å, |Δi|>4): 170; chains: 1; bounding box: 85×57×68 Å

Solvent-accessible surface area (backbone atoms only — not comparable to full-atom values): 11407 Å² total; per-residue (Å²): 104,77,48,68,37,94,85,75,72,45,78,42,75,44,52,93,86,80,47,84,68,64,50,38,95,86,76,72,46,65,72,77,69,71,91,69,84,84,77,88,78,88,80,84,90,82,87,81,82,85,92,78,96,72,97,67,96,66,88,74,83,50,84,69,77,57,71,70,75,66,92,68,73,83,55,68,57,72,68,55,49,55,47,51,55,51,51,52,57,52,54,75,72,46,92,71,71,52,60,31,93,86,80,58,45,66,26,44,81,76,49,74,49,74,46,46,62,91,78,54,82,65,63,63,41,85,80,58,77,40,53,63,59,70,68,68,45,50,30,37,33,29,35,23,84,87,80,64,51,75,49,77,42,77,30,73,90,58,46,60,64,31,51,53,56,57,56,55,46,76,77,117